Protein AF-A0A846NML2-F1 (afdb_monomer_lite)

Secondary structure (DSSP, 8-state):
---SS--HHHHHHHHHTT--EEEEE--TTSHHHHHHHHHHHTTS-GGG-EEEEEE--SSS-HHHHHHHHHTTT-EEEEEES-HHHHHHHHTTT--

pLDDT: mean 92.35, std 12.6, range [38.53, 98.38]

Radius of gyration: 12.84 Å; chains: 1; bounding box: 29×30×30 Å

Structure (mmCIF, N/CA/C/O backbone):
data_AF-A0A846NML2-F1
#
_entry.id   AF-A0A846NML2-F1
#
loop_
_atom_site.group_PDB
_atom_site.id
_atom_site.type_symbol
_atom_site.label_atom_id
_atom_site.label_alt_id
_atom_site.label_comp_id
_atom_site.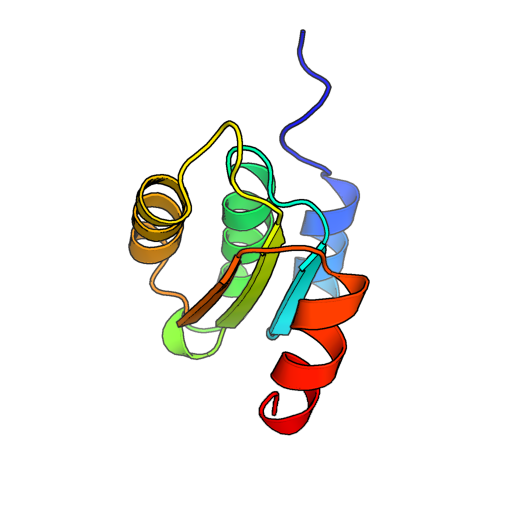label_asym_id
_atom_site.label_entity_id
_atom_site.label_seq_id
_atom_site.pdbx_PDB_ins_code
_atom_site.Cartn_x
_atom_site.Cartn_y
_atom_site.Cartn_z
_atom_site.occupancy
_atom_site.B_iso_or_equiv
_atom_site.auth_seq_id
_atom_site.auth_comp_id
_atom_site.auth_asym_id
_atom_site.auth_atom_id
_atom_site.pdbx_PDB_model_num
ATOM 1 N N . MET A 1 1 ? -9.196 14.962 -15.872 1.00 38.53 1 MET A N 1
ATOM 2 C CA . MET A 1 1 ? -9.940 13.741 -16.257 1.00 38.53 1 MET A CA 1
ATOM 3 C C . MET A 1 1 ? -10.096 12.884 -15.009 1.00 38.53 1 MET A C 1
ATOM 5 O O . MET A 1 1 ? -9.067 12.565 -14.431 1.00 38.53 1 MET A O 1
ATOM 9 N N . PRO A 1 2 ? -11.316 12.570 -14.541 1.00 40.56 2 PRO A N 1
ATOM 10 C CA . PRO A 1 2 ? -11.527 11.875 -13.276 1.00 40.56 2 PRO A CA 1
ATOM 11 C C . PRO A 1 2 ? -11.822 10.397 -13.552 1.00 40.56 2 PRO A C 1
ATOM 13 O O . PRO A 1 2 ? -12.980 10.008 -13.607 1.00 40.56 2 PRO A O 1
ATOM 16 N N . TRP A 1 3 ? -10.799 9.590 -13.829 1.00 44.56 3 TRP A N 1
ATOM 17 C CA . TRP A 1 3 ? -11.000 8.150 -14.081 1.00 44.56 3 TRP A CA 1
ATOM 18 C C . TRP A 1 3 ? -9.976 7.231 -13.408 1.00 44.56 3 TRP A C 1
ATOM 20 O O . TRP A 1 3 ? -10.074 6.019 -13.542 1.00 44.56 3 TRP A O 1
ATOM 30 N N . TYR A 1 4 ? -9.045 7.778 -12.630 1.00 50.00 4 TYR A N 1
ATOM 31 C CA . TYR A 1 4 ? -8.081 7.005 -11.852 1.00 50.00 4 TYR A CA 1
ATOM 32 C C . TYR A 1 4 ? -7.990 7.642 -10.470 1.00 50.00 4 TYR A C 1
ATOM 34 O O . TYR A 1 4 ? -7.541 8.777 -10.362 1.00 50.00 4 TYR A O 1
ATOM 42 N N . GLY A 1 5 ? -8.483 6.972 -9.427 1.00 50.19 5 GLY A N 1
ATOM 43 C CA . GLY A 1 5 ? -8.237 7.442 -8.058 1.00 50.19 5 GLY A CA 1
ATOM 44 C C . GLY A 1 5 ? -9.126 6.843 -6.974 1.00 50.19 5 GLY A C 1
ATOM 45 O O . GLY A 1 5 ? -8.685 6.714 -5.843 1.00 50.19 5 GLY A O 1
ATOM 46 N N . SER A 1 6 ? -10.354 6.426 -7.292 1.00 58.22 6 SER A N 1
ATOM 47 C CA . SER A 1 6 ? -11.229 5.768 -6.316 1.00 58.22 6 SER A CA 1
ATOM 48 C C . SER A 1 6 ? -12.119 4.753 -7.012 1.00 58.22 6 SER A C 1
ATOM 50 O O . SER A 1 6 ? -13.094 5.096 -7.682 1.00 58.22 6 SER A O 1
ATOM 52 N N . HIS A 1 7 ? -11.764 3.482 -6.865 1.00 72.56 7 HIS A N 1
ATOM 53 C CA . HIS A 1 7 ? -12.649 2.388 -7.227 1.00 72.56 7 HIS A CA 1
ATOM 54 C C . HIS A 1 7 ? -13.612 2.187 -6.058 1.00 72.56 7 HIS A C 1
ATOM 56 O O . HIS A 1 7 ? -13.326 1.412 -5.146 1.00 72.56 7 HIS A O 1
ATOM 62 N N . SER A 1 8 ? -14.745 2.898 -6.063 1.00 82.38 8 SER A N 1
ATOM 63 C CA . SER A 1 8 ? -15.741 2.824 -4.980 1.00 82.38 8 SER A CA 1
ATOM 64 C C . SER A 1 8 ? -16.108 1.378 -4.642 1.00 82.38 8 SER A C 1
ATOM 66 O O . SER A 1 8 ? -16.110 1.006 -3.473 1.00 82.38 8 SER A O 1
ATOM 68 N N . TYR A 1 9 ? -16.263 0.540 -5.671 1.00 89.88 9 TYR A N 1
ATOM 69 C CA . TYR A 1 9 ? -16.489 -0.895 -5.531 1.00 89.88 9 TYR A CA 1
ATOM 70 C C . TYR A 1 9 ? -15.386 -1.617 -4.739 1.00 89.88 9 TYR A C 1
ATOM 72 O O . TYR A 1 9 ? -15.682 -2.446 -3.884 1.00 89.88 9 TYR A O 1
ATOM 80 N N . LEU A 1 10 ? -14.108 -1.318 -4.997 1.00 91.12 10 LEU A N 1
ATOM 81 C CA . LEU A 1 10 ? -12.987 -1.970 -4.315 1.00 91.12 10 LEU A CA 1
ATOM 82 C C . LEU A 1 10 ? -12.936 -1.573 -2.837 1.00 91.12 10 LEU A C 1
ATOM 84 O O . LEU A 1 10 ? -12.752 -2.426 -1.971 1.00 91.12 10 LEU A O 1
ATOM 88 N N . ASN A 1 11 ? -13.170 -0.295 -2.544 1.00 94.50 11 ASN A N 1
ATOM 89 C CA . ASN A 1 11 ? -13.226 0.211 -1.176 1.00 94.50 11 ASN A CA 1
ATOM 90 C C . ASN A 1 11 ? -14.427 -0.350 -0.404 1.00 94.50 11 ASN A C 1
ATOM 92 O O . ASN A 1 11 ? -14.293 -0.721 0.761 1.00 94.50 11 ASN A O 1
ATOM 96 N N . GLU A 1 12 ? -15.596 -0.434 -1.043 1.00 94.75 12 GLU A N 1
ATOM 97 C CA . GLU A 1 12 ? -16.778 -1.109 -0.496 1.00 94.75 12 GLU A CA 1
ATOM 98 C C . GLU A 1 12 ? -16.477 -2.577 -0.207 1.00 94.75 12 GLU A C 1
ATOM 100 O O . GLU A 1 12 ? -16.684 -3.030 0.914 1.00 94.75 12 GLU A O 1
ATOM 105 N N . TYR A 1 13 ? -15.872 -3.295 -1.154 1.00 95.62 13 TYR A N 1
ATOM 106 C CA . TYR A 1 13 ? -15.489 -4.690 -0.969 1.00 95.62 13 TYR A CA 1
ATOM 107 C C . TYR A 1 13 ? -14.525 -4.880 0.211 1.00 95.62 13 TYR A C 1
ATOM 109 O O . TYR A 1 13 ? -14.737 -5.757 1.051 1.00 95.62 13 TYR A O 1
ATOM 117 N N . ILE A 1 14 ? -13.481 -4.048 0.304 1.00 96.75 14 ILE A N 1
ATOM 118 C CA . ILE A 1 14 ? -12.515 -4.059 1.412 1.00 96.75 14 ILE A CA 1
ATOM 119 C C . ILE A 1 14 ? -13.223 -3.848 2.750 1.00 96.75 14 ILE A C 1
ATOM 121 O O . ILE A 1 14 ? -12.964 -4.581 3.710 1.00 96.75 14 ILE A O 1
ATOM 125 N N . ARG A 1 15 ? -14.135 -2.873 2.810 1.00 95.44 15 ARG A N 1
ATOM 126 C CA . ARG A 1 15 ? -14.892 -2.550 4.019 1.00 95.44 15 ARG A CA 1
ATOM 127 C C . ARG A 1 15 ? -15.833 -3.693 4.401 1.00 95.44 15 ARG A C 1
ATOM 129 O O . ARG A 1 15 ? -15.771 -4.189 5.523 1.00 95.44 15 ARG A O 1
ATOM 136 N N . ASP A 1 16 ? -16.652 -4.164 3.474 1.00 96.50 16 ASP A N 1
ATOM 137 C CA . ASP A 1 16 ? -17.694 -5.158 3.738 1.00 96.50 16 ASP A CA 1
ATOM 138 C C . ASP A 1 16 ? -17.105 -6.521 4.109 1.00 96.50 16 ASP A C 1
ATOM 140 O O . ASP A 1 16 ? -17.640 -7.243 4.955 1.00 96.50 16 ASP A O 1
ATOM 144 N N . ARG A 1 17 ? -15.958 -6.870 3.516 1.00 97.06 17 ARG A N 1
ATOM 145 C CA . ARG A 1 17 ? -15.230 -8.110 3.815 1.00 97.06 17 ARG A CA 1
ATOM 146 C C . ARG A 1 17 ? -14.228 -7.973 4.955 1.00 97.06 17 ARG A C 1
ATOM 148 O O . ARG A 1 17 ? -13.626 -8.976 5.334 1.00 97.06 17 ARG A O 1
ATOM 155 N N . ARG A 1 18 ? -14.075 -6.775 5.533 1.00 96.56 18 ARG A N 1
ATOM 156 C CA . ARG A 1 18 ? -13.118 -6.477 6.613 1.00 96.56 18 ARG A CA 1
ATOM 157 C C . ARG A 1 18 ? -11.693 -6.901 6.246 1.00 96.56 18 ARG A C 1
ATOM 159 O O . ARG A 1 18 ? -10.986 -7.499 7.060 1.00 96.56 18 ARG A O 1
ATOM 166 N N . CYS A 1 19 ? -11.288 -6.629 5.006 1.00 97.12 19 CYS A N 1
ATOM 167 C CA . CYS A 1 19 ? -9.948 -6.944 4.524 1.00 97.12 19 CYS A CA 1
ATOM 168 C C . CYS A 1 19 ? -8.899 -6.196 5.358 1.00 97.12 19 CYS A C 1
ATOM 170 O O . CYS A 1 19 ? -9.070 -5.021 5.673 1.00 97.12 19 CYS A O 1
ATOM 172 N N . ARG A 1 20 ? -7.809 -6.886 5.712 1.00 96.81 20 ARG A N 1
ATOM 173 C CA . ARG A 1 20 ? -6.708 -6.320 6.516 1.00 96.81 20 ARG A CA 1
ATOM 174 C C . ARG A 1 20 ? -5.359 -6.378 5.821 1.00 96.81 20 ARG A C 1
ATOM 176 O O . ARG A 1 20 ? -4.506 -5.559 6.112 1.00 96.81 20 ARG A O 1
ATOM 183 N N . LYS A 1 21 ? -5.167 -7.335 4.917 1.00 97.38 21 LYS A N 1
ATOM 184 C CA . LYS A 1 21 ? -3.969 -7.459 4.088 1.00 97.38 21 LYS A CA 1
ATOM 185 C C . LYS A 1 21 ? -4.372 -7.136 2.654 1.00 97.38 21 LYS A C 1
ATOM 187 O O . LYS A 1 21 ? -5.262 -7.796 2.120 1.00 97.38 21 LYS A O 1
ATOM 192 N N . ILE A 1 22 ? -3.764 -6.116 2.065 1.00 97.12 22 ILE A N 1
ATOM 193 C CA . ILE A 1 22 ? -4.058 -5.642 0.712 1.00 97.12 22 ILE A CA 1
ATOM 194 C C . ILE A 1 22 ? -2.776 -5.749 -0.104 1.00 97.12 22 ILE A C 1
ATOM 196 O O . ILE A 1 22 ? -1.719 -5.308 0.339 1.00 97.12 22 ILE A O 1
ATOM 200 N N . MET A 1 23 ? -2.874 -6.343 -1.289 1.00 97.19 23 MET A N 1
ATOM 201 C CA . MET A 1 23 ? -1.794 -6.389 -2.267 1.00 97.19 23 MET A CA 1
ATOM 202 C C . ME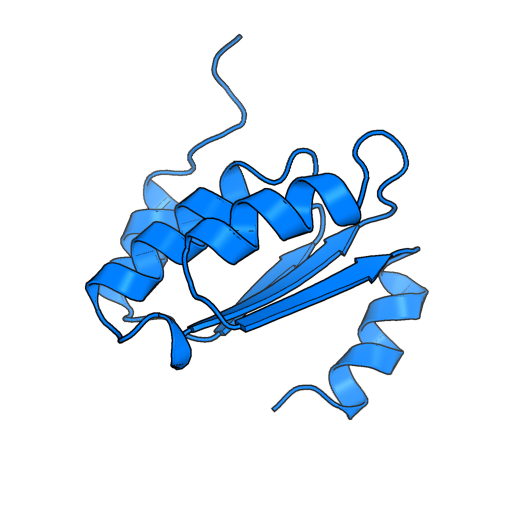T A 1 23 ? -2.247 -5.661 -3.529 1.00 97.19 23 MET A C 1
ATOM 204 O O . MET A 1 23 ? -3.329 -5.945 -4.039 1.00 97.19 23 MET A O 1
ATOM 208 N N . GLU A 1 24 ? -1.412 -4.758 -4.032 1.00 96.75 24 GLU A N 1
ATOM 209 C CA . GLU A 1 24 ? -1.640 -4.014 -5.271 1.00 96.75 24 GLU A CA 1
ATOM 210 C C . GLU A 1 24 ? -0.451 -4.204 -6.218 1.00 96.75 24 GLU A C 1
ATOM 212 O O . GLU A 1 24 ? 0.705 -4.063 -5.817 1.00 96.75 24 GLU A O 1
ATOM 217 N N . ILE A 1 25 ? -0.747 -4.527 -7.478 1.00 96.50 25 ILE A N 1
ATOM 218 C CA . ILE A 1 25 ? 0.222 -4.553 -8.578 1.00 96.50 25 ILE A CA 1
ATOM 219 C C . ILE A 1 25 ? -0.114 -3.371 -9.488 1.00 96.50 25 ILE A C 1
ATOM 221 O O . ILE A 1 25 ? -1.202 -3.337 -10.060 1.00 96.50 25 ILE A O 1
ATOM 225 N N . GLY A 1 26 ? 0.819 -2.427 -9.617 1.00 95.88 26 GLY A N 1
ATOM 226 C CA . GLY A 1 26 ? 0.602 -1.133 -10.265 1.00 95.88 26 GLY A CA 1
ATOM 227 C C . GLY A 1 26 ? 0.036 -0.104 -9.285 1.00 95.88 26 GLY A C 1
ATOM 228 O O . GLY A 1 26 ? -1.165 0.133 -9.256 1.00 95.88 26 GLY A O 1
ATOM 229 N N . VAL A 1 27 ? 0.918 0.504 -8.491 1.00 96.00 27 VAL A N 1
ATOM 230 C CA . VAL A 1 27 ? 0.595 1.482 -7.435 1.00 96.00 27 VAL A CA 1
ATOM 231 C C . VAL A 1 27 ? 0.432 2.899 -7.997 1.00 96.00 27 VAL A C 1
ATOM 233 O O . VAL A 1 27 ? -0.310 3.707 -7.435 1.00 96.00 27 VAL A O 1
ATOM 236 N N . TYR A 1 28 ? 1.107 3.208 -9.111 1.00 95.38 28 TYR A N 1
ATOM 237 C CA . TYR A 1 28 ? 1.069 4.519 -9.76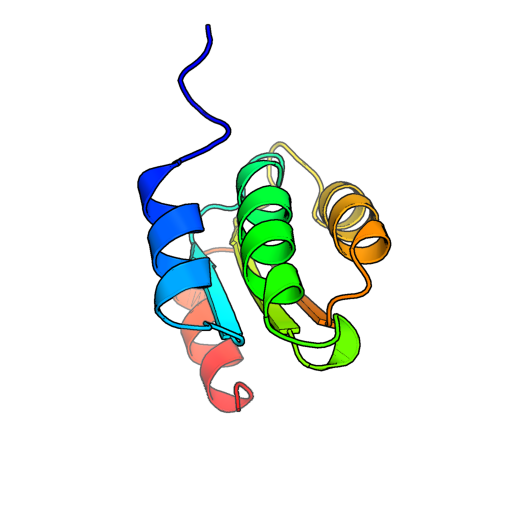4 1.00 95.38 28 TYR A CA 1
ATOM 238 C C . TYR A 1 28 ? 1.426 5.667 -8.796 1.00 95.38 28 TYR A C 1
ATOM 240 O O . TYR A 1 28 ? 2.522 5.672 -8.245 1.00 95.38 28 TYR A O 1
ATOM 248 N N . ASP A 1 29 ? 0.538 6.640 -8.574 1.00 95.56 29 ASP A N 1
ATOM 249 C CA . ASP A 1 29 ? 0.743 7.784 -7.676 1.00 95.56 29 ASP A CA 1
ATOM 250 C C . ASP A 1 29 ? 0.370 7.499 -6.209 1.00 95.56 29 ASP A C 1
ATOM 252 O O . ASP A 1 29 ? 0.540 8.364 -5.341 1.00 95.56 29 ASP A O 1
ATOM 256 N N . GLY A 1 30 ? -0.127 6.294 -5.914 1.00 95.88 30 GLY A N 1
ATOM 257 C CA . GLY A 1 30 ? -0.495 5.846 -4.575 1.00 95.88 30 GLY A CA 1
ATOM 258 C C . GLY A 1 30 ? -1.843 6.349 -4.050 1.00 95.88 30 GLY A C 1
ATOM 259 O O . GLY A 1 30 ? -2.159 6.063 -2.898 1.00 95.88 30 GLY A O 1
ATOM 260 N N . GLU A 1 31 ? -2.656 7.066 -4.833 1.00 95.88 31 GLU A N 1
ATOM 261 C CA . GLU A 1 31 ? -3.981 7.514 -4.361 1.00 95.88 31 GLU A CA 1
ATOM 262 C C . GLU A 1 31 ? -4.929 6.328 -4.118 1.00 95.88 31 GLU A C 1
ATOM 264 O O . GLU A 1 31 ? -5.617 6.270 -3.097 1.00 95.88 31 GLU A O 1
ATOM 269 N N . ASN A 1 32 ? -4.906 5.325 -5.003 1.00 94.94 32 ASN A N 1
ATOM 270 C CA . ASN A 1 32 ? -5.705 4.109 -4.831 1.00 94.94 32 ASN A CA 1
ATOM 271 C C . ASN A 1 32 ? -5.242 3.302 -3.605 1.00 94.94 32 ASN A C 1
ATOM 273 O O . ASN A 1 32 ? -6.073 2.875 -2.805 1.00 94.94 32 ASN A O 1
ATOM 277 N N . ALA A 1 33 ? -3.926 3.174 -3.405 1.00 96.88 33 ALA A N 1
ATOM 278 C CA . ALA A 1 33 ? -3.332 2.535 -2.233 1.00 96.88 33 ALA A CA 1
ATOM 279 C C . ALA A 1 33 ? -3.828 3.158 -0.919 1.00 96.88 33 ALA A C 1
ATOM 281 O O . ALA A 1 33 ? -4.291 2.449 -0.023 1.00 96.88 33 ALA A O 1
ATOM 282 N N . VAL A 1 34 ? -3.787 4.492 -0.824 1.00 97.75 34 VAL A N 1
ATOM 283 C CA . VAL A 1 34 ? -4.292 5.234 0.341 1.00 97.75 34 VAL A CA 1
ATOM 284 C C . VAL A 1 34 ? -5.783 4.982 0.527 1.00 97.75 34 VAL A C 1
ATOM 286 O O . VAL A 1 34 ? -6.199 4.620 1.623 1.00 97.75 34 VAL A O 1
ATOM 289 N N . SER A 1 35 ? -6.577 5.093 -0.539 1.00 96.94 35 SER A N 1
ATOM 290 C CA . SER A 1 35 ? -8.030 4.920 -0.471 1.00 96.94 35 SER A CA 1
ATOM 291 C C . SER A 1 35 ? -8.445 3.516 -0.004 1.00 96.94 35 SER A C 1
ATOM 293 O O . SER A 1 35 ? -9.336 3.368 0.838 1.00 96.94 35 SER A O 1
ATOM 295 N N . MET A 1 36 ? -7.753 2.477 -0.481 1.00 97.25 36 MET A N 1
ATOM 296 C CA . MET A 1 36 ? -7.967 1.094 -0.051 1.00 97.25 36 MET A CA 1
ATOM 297 C C . MET A 1 36 ? -7.607 0.886 1.423 1.00 97.25 36 MET A C 1
ATOM 299 O O . MET A 1 36 ? -8.351 0.236 2.163 1.00 97.25 36 MET A O 1
ATOM 303 N N . VAL A 1 37 ? -6.482 1.449 1.872 1.00 98.06 37 VAL A N 1
ATOM 304 C CA . VAL A 1 37 ? -6.079 1.391 3.281 1.00 98.06 37 VAL A CA 1
ATOM 305 C C . VAL A 1 37 ? -7.085 2.132 4.160 1.00 98.06 37 VAL A C 1
ATOM 307 O O . VAL A 1 37 ? -7.519 1.587 5.173 1.00 98.06 37 VAL A O 1
ATOM 310 N N . GLU A 1 38 ? -7.519 3.327 3.761 1.00 97.56 38 GLU A N 1
ATOM 311 C CA . GLU A 1 38 ? -8.543 4.102 4.467 1.00 97.56 38 GLU A CA 1
ATOM 312 C C . GLU A 1 38 ? -9.863 3.333 4.600 1.00 97.56 38 GLU A C 1
ATOM 314 O O . GLU A 1 38 ? -10.520 3.407 5.638 1.00 97.56 38 GLU A O 1
ATOM 319 N N . ALA A 1 39 ? -10.248 2.551 3.589 1.00 97.06 39 ALA A N 1
ATOM 320 C CA . ALA A 1 39 ? -11.411 1.675 3.675 1.00 97.06 39 ALA A CA 1
ATOM 321 C C . ALA A 1 39 ? -11.207 0.522 4.676 1.00 97.06 39 ALA A C 1
ATOM 323 O O . ALA A 1 39 ? -12.123 0.198 5.436 1.00 97.06 39 ALA A O 1
ATOM 324 N N . ALA A 1 40 ? -10.015 -0.079 4.718 1.00 97.88 40 ALA A N 1
ATOM 325 C CA . ALA A 1 40 ? -9.695 -1.177 5.631 1.00 97.88 40 ALA A CA 1
ATOM 326 C C . ALA A 1 40 ?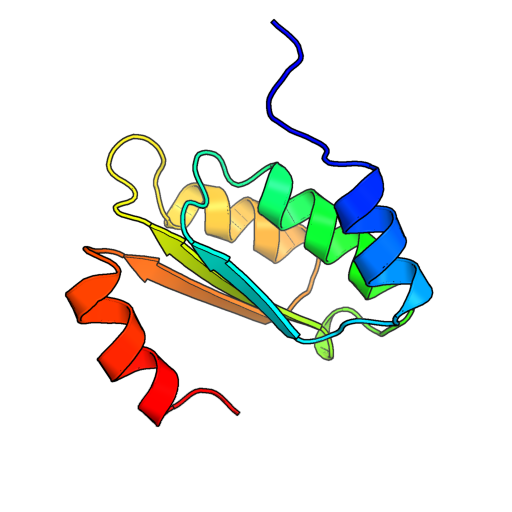 -9.667 -0.735 7.104 1.00 97.88 40 ALA A C 1
ATOM 328 O O . ALA A 1 40 ? -10.243 -1.407 7.967 1.00 97.88 40 ALA A O 1
ATOM 329 N N . ILE A 1 41 ? -9.053 0.417 7.402 1.00 97.88 41 ILE A N 1
ATOM 330 C CA . ILE A 1 41 ? -8.907 0.917 8.782 1.00 97.88 41 ILE A CA 1
ATOM 331 C C . ILE A 1 41 ? -10.235 1.354 9.418 1.00 97.88 41 ILE A C 1
ATOM 333 O O . ILE A 1 41 ? -10.304 1.550 10.628 1.00 97.88 41 ILE A O 1
ATOM 337 N N . GLN A 1 42 ? -11.320 1.462 8.644 1.00 96.62 42 GLN A N 1
ATOM 338 C CA . GLN A 1 42 ? -12.660 1.678 9.205 1.00 96.62 42 GLN A CA 1
ATOM 339 C C . GLN A 1 42 ? -13.145 0.486 10.045 1.00 96.62 42 GLN A C 1
ATOM 341 O O . GLN A 1 42 ? -13.999 0.659 10.909 1.00 96.62 42 GLN A O 1
ATOM 346 N N . ASN A 1 43 ? -12.595 -0.713 9.819 1.00 94.69 43 ASN A N 1
ATOM 347 C CA . ASN A 1 43 ? -12.997 -1.943 10.510 1.00 94.69 43 ASN A CA 1
ATOM 348 C C . ASN A 1 43 ? -11.909 -2.552 11.404 1.00 94.69 43 ASN A C 1
ATOM 350 O O . ASN A 1 43 ? -12.157 -3.563 12.067 1.00 94.69 43 ASN A O 1
ATOM 354 N N . ALA A 1 44 ? -10.697 -1.999 11.394 1.00 96.31 44 ALA A N 1
ATOM 355 C CA . ALA A 1 44 ? -9.561 -2.520 12.143 1.00 96.31 44 ALA A CA 1
ATOM 356 C C . ALA A 1 44 ? -8.622 -1.379 12.561 1.00 96.31 44 ALA A C 1
ATOM 358 O O . ALA A 1 44 ? -8.502 -0.395 11.832 1.00 96.31 44 ALA A O 1
ATOM 359 N N . PRO A 1 45 ? -7.910 -1.496 13.695 1.00 97.75 45 PRO A N 1
ATOM 360 C CA . PRO A 1 45 ? -6.869 -0.538 14.046 1.00 97.75 45 PRO A CA 1
ATOM 361 C C . PRO A 1 45 ? -5.846 -0.410 12.905 1.00 97.75 45 PRO A C 1
ATOM 363 O O . PRO A 1 45 ? -5.436 -1.442 12.369 1.00 97.75 45 PRO A O 1
ATOM 366 N N . PRO A 1 46 ? -5.351 0.798 12.570 1.00 97.75 46 PRO A N 1
ATOM 367 C CA . PRO A 1 46 ? -4.397 0.973 11.474 1.00 97.75 46 PRO A CA 1
ATOM 368 C C . PRO A 1 46 ? -3.188 0.038 11.547 1.00 97.75 46 PRO A C 1
ATOM 370 O O . PRO A 1 46 ? -2.803 -0.572 10.559 1.00 97.75 46 PRO A O 1
ATOM 373 N N . LYS A 1 47 ? -2.662 -0.192 12.755 1.00 97.25 47 LYS A N 1
ATOM 374 C CA . LYS A 1 47 ? -1.514 -1.079 13.000 1.00 97.25 47 LYS A CA 1
ATOM 375 C C . LYS A 1 47 ? -1.762 -2.561 12.670 1.00 97.25 47 LYS A C 1
ATOM 377 O O . LYS A 1 47 ? -0.790 -3.313 12.633 1.00 97.25 47 LYS A O 1
ATOM 382 N N . GLU A 1 48 ? -3.016 -2.978 12.490 1.00 97.38 48 GLU A N 1
ATOM 383 C CA . GLU A 1 48 ? -3.418 -4.328 12.060 1.00 97.38 48 GLU A CA 1
ATOM 384 C C . GLU A 1 48 ? -3.677 -4.425 10.548 1.00 97.38 48 GLU A C 1
ATOM 386 O O . GLU A 1 48 ? -3.924 -5.523 10.049 1.00 97.38 48 GLU A O 1
ATOM 391 N N . VAL A 1 49 ? -3.640 -3.301 9.825 1.00 98.12 49 VAL A N 1
ATOM 392 C CA . VAL A 1 49 ? -3.769 -3.258 8.366 1.00 98.12 49 VAL A CA 1
ATOM 393 C C . VAL A 1 49 ? -2.380 -3.268 7.733 1.00 98.12 49 VAL A C 1
ATOM 395 O O . VAL A 1 49 ? -1.483 -2.534 8.151 1.00 98.12 49 VAL A O 1
ATOM 398 N N . GLU A 1 50 ? -2.212 -4.117 6.724 1.00 98.12 50 GLU A N 1
ATOM 399 C CA . GLU A 1 50 ? -0.977 -4.333 5.981 1.00 98.12 50 GLU A CA 1
ATOM 400 C C . GLU A 1 50 ? -1.207 -4.096 4.487 1.00 98.12 50 GLU A C 1
ATOM 402 O O . GLU A 1 50 ? -2.091 -4.705 3.881 1.00 98.12 50 GLU A O 1
ATOM 407 N N . TYR A 1 51 ? -0.390 -3.234 3.889 1.00 98.25 51 TYR A N 1
ATOM 408 C CA . TYR A 1 51 ? -0.416 -2.933 2.462 1.00 98.25 51 TYR A CA 1
ATOM 409 C C . TYR A 1 51 ? 0.893 -3.344 1.771 1.00 98.25 51 TYR A C 1
ATOM 411 O O . TYR A 1 51 ? 1.990 -3.025 2.230 1.00 98.25 51 TYR A O 1
ATOM 419 N N . TYR A 1 52 ? 0.777 -4.034 0.641 1.00 98.00 52 TYR A N 1
ATOM 420 C CA . TYR A 1 52 ? 1.895 -4.538 -0.149 1.00 98.00 52 TYR A CA 1
ATOM 421 C C . TYR A 1 52 ? 1.776 -4.031 -1.587 1.00 98.00 52 TYR A C 1
ATOM 423 O O . TYR A 1 52 ? 0.953 -4.529 -2.352 1.00 98.00 52 TYR A O 1
ATOM 431 N N . GLY A 1 53 ? 2.582 -3.033 -1.945 1.00 97.75 53 GLY A N 1
ATOM 432 C CA . GLY A 1 53 ? 2.544 -2.411 -3.269 1.00 97.75 53 GLY A CA 1
ATOM 433 C C . GLY A 1 53 ? 3.707 -2.859 -4.143 1.00 97.75 53 GLY A C 1
ATOM 434 O O . GLY A 1 53 ? 4.854 -2.773 -3.711 1.00 97.75 53 GLY A O 1
ATOM 435 N N . PHE A 1 54 ? 3.424 -3.295 -5.366 1.00 97.88 54 PHE A N 1
ATOM 436 C CA . PHE A 1 54 ? 4.419 -3.664 -6.374 1.00 97.88 54 PHE A CA 1
ATOM 437 C C . PHE A 1 54 ? 4.329 -2.702 -7.556 1.00 97.88 54 PHE A C 1
ATOM 439 O O . PHE A 1 54 ? 3.267 -2.576 -8.165 1.00 97.88 54 PHE A O 1
ATOM 446 N N . ASP A 1 55 ? 5.429 -2.036 -7.897 1.00 97.81 55 ASP A N 1
ATOM 447 C CA . ASP A 1 55 ? 5.500 -1.127 -9.045 1.00 97.81 55 ASP A CA 1
ATOM 448 C C . ASP A 1 55 ? 6.956 -0.962 -9.508 1.00 97.81 55 ASP A C 1
ATOM 450 O O . ASP A 1 55 ? 7.899 -1.234 -8.766 1.00 97.81 55 ASP A O 1
ATOM 454 N N . PHE A 1 56 ? 7.151 -0.469 -10.727 1.00 97.00 56 PHE A N 1
ATOM 455 C CA . PHE A 1 56 ? 8.451 0.013 -11.180 1.00 97.00 56 PHE A CA 1
ATOM 456 C C . PHE A 1 56 ? 8.854 1.336 -10.518 1.00 97.00 56 PHE A C 1
ATOM 458 O O . PHE A 1 56 ? 10.041 1.637 -10.497 1.00 97.00 56 PHE A O 1
ATOM 465 N N . PHE A 1 57 ? 7.895 2.136 -10.028 1.00 95.12 57 PHE A N 1
ATOM 466 C CA . PHE A 1 57 ? 8.127 3.471 -9.448 1.00 95.12 57 PHE A CA 1
ATOM 467 C C . PHE A 1 57 ? 8.937 4.407 -10.368 1.00 95.12 57 PHE A C 1
ATOM 469 O O . PHE A 1 57 ? 9.679 5.282 -9.926 1.00 95.12 57 PHE A O 1
ATOM 476 N N . SER A 1 58 ? 8.774 4.247 -11.685 1.00 91.75 58 SER A N 1
ATOM 477 C CA . SER A 1 58 ? 9.552 4.972 -12.698 1.00 91.75 58 SER A CA 1
ATOM 478 C C . SER A 1 58 ? 9.131 6.435 -12.879 1.00 91.75 58 SER A C 1
ATOM 480 O O . SER A 1 58 ? 9.909 7.235 -13.394 1.00 91.75 58 SER A O 1
ATOM 482 N N . TYR A 1 59 ? 7.899 6.780 -12.491 1.00 91.31 59 TYR A N 1
ATOM 483 C CA . TYR A 1 59 ? 7.325 8.129 -12.619 1.00 91.31 59 TYR A CA 1
ATOM 484 C C . TYR A 1 59 ? 6.976 8.772 -11.273 1.00 91.31 59 TYR A C 1
ATOM 486 O O . TYR A 1 59 ? 7.013 9.994 -11.155 1.00 91.31 59 TYR A O 1
ATOM 494 N N . TYR A 1 60 ? 6.658 7.955 -10.269 1.00 93.38 60 TYR A N 1
ATOM 495 C CA . TYR A 1 60 ? 6.352 8.375 -8.904 1.00 93.38 60 TYR A CA 1
ATOM 496 C C . TYR A 1 60 ? 7.259 7.611 -7.959 1.00 93.38 60 TYR A C 1
ATOM 498 O O . TYR A 1 60 ? 7.358 6.389 -8.065 1.00 93.38 60 TYR A O 1
ATOM 506 N N . SER A 1 61 ? 7.921 8.313 -7.040 1.00 94.75 61 SER A N 1
ATOM 507 C CA . SER A 1 61 ? 8.880 7.650 -6.164 1.00 94.75 61 SER A CA 1
ATOM 508 C C . SER A 1 61 ? 8.177 6.820 -5.089 1.00 94.75 61 SER A C 1
ATOM 510 O O . SER A 1 61 ? 7.192 7.245 -4.475 1.00 94.75 61 SER A O 1
ATOM 512 N N . SER A 1 62 ? 8.749 5.655 -4.785 1.00 95.94 62 SER A N 1
ATOM 513 C CA . SER A 1 62 ? 8.325 4.815 -3.661 1.00 95.94 62 SER A CA 1
ATOM 514 C C . SER A 1 62 ? 8.347 5.584 -2.328 1.00 95.94 62 SER A C 1
ATOM 516 O O . SER A 1 62 ? 7.485 5.380 -1.476 1.00 95.94 62 SER A O 1
ATOM 518 N N . SER A 1 63 ? 9.266 6.542 -2.166 1.00 96.75 63 SER A N 1
ATOM 519 C CA . SER A 1 63 ? 9.354 7.426 -0.993 1.00 96.75 63 SER A CA 1
ATOM 520 C C . SER A 1 63 ? 8.154 8.373 -0.853 1.00 96.75 63 SER A C 1
ATOM 522 O O . SER A 1 63 ? 7.599 8.515 0.238 1.00 96.75 63 SER A O 1
ATOM 524 N N . GLU A 1 64 ? 7.710 9.012 -1.940 1.00 96.44 64 GLU A N 1
ATOM 525 C CA . GLU A 1 64 ? 6.539 9.902 -1.915 1.00 96.44 64 GLU A CA 1
ATOM 526 C C . GLU A 1 64 ? 5.262 9.143 -1.566 1.00 96.44 64 GLU A C 1
ATOM 528 O O . GLU A 1 64 ? 4.472 9.605 -0.742 1.00 96.44 64 GLU A O 1
ATOM 533 N N . ILE A 1 65 ? 5.090 7.957 -2.146 1.00 97.31 65 ILE A N 1
ATOM 534 C CA . ILE A 1 65 ? 3.951 7.078 -1.872 1.00 97.31 65 ILE A CA 1
ATOM 535 C C . ILE A 1 65 ? 4.022 6.551 -0.437 1.00 97.31 65 ILE A C 1
ATOM 537 O O . ILE A 1 65 ? 3.020 6.573 0.278 1.00 97.31 65 ILE A O 1
ATOM 541 N N . GLY A 1 66 ? 5.216 6.170 0.027 1.00 98.25 66 GLY A N 1
ATOM 542 C CA . GLY A 1 66 ? 5.468 5.782 1.412 1.00 98.25 66 GLY A CA 1
ATOM 543 C C . GLY A 1 66 ? 5.004 6.852 2.401 1.00 98.25 66 GLY A C 1
ATOM 544 O O . GLY A 1 66 ? 4.245 6.544 3.312 1.00 98.25 66 GLY A O 1
ATOM 545 N N . ARG A 1 67 ? 5.327 8.131 2.165 1.00 98.38 67 ARG A N 1
ATOM 546 C CA . ARG A 1 67 ? 4.853 9.249 3.008 1.00 98.38 67 ARG A CA 1
ATOM 547 C C . ARG A 1 67 ? 3.334 9.408 3.017 1.00 98.38 67 ARG A C 1
ATOM 549 O O . ARG A 1 67 ? 2.782 9.893 4.004 1.00 98.38 67 ARG A O 1
ATOM 556 N N . LYS A 1 68 ? 2.639 9.063 1.927 1.00 97.88 68 LYS A N 1
ATOM 557 C CA . LYS A 1 68 ? 1.167 9.060 1.907 1.00 97.88 68 LYS A CA 1
ATOM 558 C C . LYS A 1 68 ? 0.625 7.926 2.778 1.00 97.88 68 LYS A C 1
ATOM 560 O O . LYS A 1 68 ? -0.236 8.169 3.618 1.00 97.88 68 LYS A O 1
ATOM 565 N N . LEU A 1 69 ? 1.182 6.723 2.637 1.00 98.25 69 LEU A N 1
ATOM 566 C CA . LEU A 1 69 ? 0.797 5.549 3.423 1.00 98.25 69 LEU A CA 1
ATOM 567 C C . LEU A 1 69 ? 1.118 5.711 4.915 1.00 98.25 69 LEU A C 1
ATOM 569 O O . LEU A 1 69 ? 0.294 5.348 5.750 1.00 98.25 69 LEU A O 1
ATOM 573 N N . GLU A 1 70 ? 2.242 6.332 5.277 1.00 98.25 70 GLU A N 1
ATOM 574 C CA . GLU A 1 70 ? 2.608 6.634 6.671 1.00 98.25 70 GLU A CA 1
ATOM 575 C C . GLU A 1 70 ? 1.519 7.427 7.405 1.00 98.25 70 GLU A C 1
ATOM 577 O O . GLU A 1 70 ? 1.226 7.143 8.568 1.00 98.25 70 GLU A O 1
ATOM 582 N N . LYS A 1 71 ? 0.857 8.373 6.722 1.00 98.06 71 LYS A N 1
ATOM 583 C CA . LYS A 1 71 ? -0.227 9.186 7.305 1.00 98.06 71 LYS A CA 1
ATOM 584 C C . LYS A 1 71 ? -1.448 8.361 7.710 1.00 98.06 71 LYS A C 1
ATOM 586 O O . LYS A 1 71 ? -2.196 8.789 8.583 1.00 98.06 71 LYS A O 1
ATOM 591 N N . THR A 1 72 ? -1.643 7.188 7.108 1.00 97.50 72 THR A N 1
ATOM 592 C CA . THR A 1 72 ? -2.752 6.280 7.450 1.00 97.50 72 THR A CA 1
ATOM 593 C C . THR A 1 72 ? -2.492 5.497 8.739 1.00 97.50 72 THR A C 1
ATOM 595 O O . THR A 1 72 ? -3.424 4.972 9.343 1.00 97.50 72 THR A O 1
ATOM 598 N N . GLY A 1 73 ? -1.228 5.390 9.169 1.00 97.81 73 GLY A N 1
ATOM 599 C CA . GLY A 1 73 ? -0.820 4.576 10.314 1.00 97.81 73 GLY A CA 1
ATOM 600 C C . GLY A 1 73 ? -0.839 3.062 10.068 1.00 97.81 73 GLY A C 1
ATOM 601 O O . GLY A 1 73 ? -0.683 2.302 11.030 1.00 97.81 73 GLY A O 1
ATOM 602 N N . CYS A 1 74 ? -1.041 2.615 8.822 1.00 98.00 74 CYS A N 1
ATOM 603 C CA . CYS A 1 74 ? -0.939 1.204 8.461 1.00 98.00 74 CYS A CA 1
ATOM 604 C C . CYS A 1 74 ? 0.511 0.710 8.413 1.00 98.00 74 CYS A C 1
ATOM 606 O O . CYS A 1 74 ? 1.468 1.488 8.377 1.00 98.00 74 CYS A O 1
ATOM 608 N N . ARG A 1 75 ? 0.682 -0.613 8.404 1.00 98.12 75 ARG A N 1
ATOM 609 C CA . ARG A 1 75 ? 1.952 -1.238 8.029 1.00 98.12 75 ARG A CA 1
ATOM 610 C C . ARG A 1 75 ? 1.993 -1.353 6.514 1.00 98.12 75 ARG A C 1
ATOM 612 O O . ARG A 1 75 ? 1.008 -1.756 5.906 1.00 98.12 75 ARG A O 1
ATOM 619 N N . PHE A 1 76 ? 3.136 -1.077 5.902 1.00 97.88 76 PHE A N 1
ATOM 620 C CA . PHE A 1 76 ? 3.267 -1.257 4.464 1.00 97.88 76 PHE A CA 1
ATOM 621 C C . PHE A 1 76 ? 4.659 -1.715 4.047 1.00 97.88 76 PHE A C 1
ATOM 623 O O . PHE A 1 76 ? 5.641 -1.521 4.767 1.00 97.88 76 PHE A 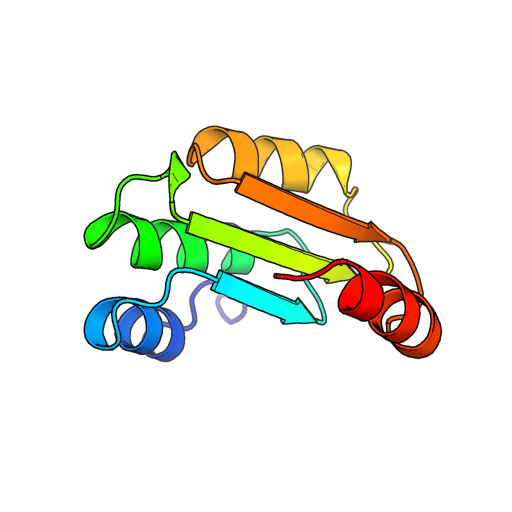O 1
ATOM 630 N N . ARG A 1 77 ? 4.734 -2.327 2.864 1.00 97.50 77 ARG A N 1
ATOM 631 C CA . ARG A 1 77 ? 5.975 -2.570 2.123 1.00 97.50 77 ARG A CA 1
ATOM 632 C C . ARG A 1 77 ? 5.746 -2.239 0.653 1.00 97.50 77 ARG A C 1
ATOM 634 O O . ARG A 1 77 ? 4.739 -2.648 0.078 1.00 97.50 77 ARG A O 1
ATOM 641 N N . LEU A 1 78 ? 6.683 -1.504 0.066 1.00 97.75 78 LEU A N 1
ATOM 642 C CA . LEU A 1 78 ? 6.707 -1.196 -1.360 1.00 97.75 78 LEU A CA 1
ATOM 643 C C . LEU A 1 78 ? 7.866 -1.961 -1.995 1.00 97.75 78 LEU A C 1
ATOM 645 O O . LEU A 1 78 ? 8.993 -1.896 -1.503 1.00 97.75 78 LEU A O 1
ATOM 649 N N . PHE A 1 79 ? 7.572 -2.702 -3.054 1.00 96.94 79 PHE A N 1
ATOM 650 C CA . PHE A 1 79 ? 8.523 -3.520 -3.788 1.00 96.94 79 PHE A CA 1
ATOM 651 C C . PHE A 1 79 ? 8.762 -2.884 -5.150 1.00 96.94 79 PHE A C 1
ATOM 653 O O . PHE A 1 79 ? 7.886 -2.898 -6.015 1.00 96.94 79 PHE A O 1
ATOM 660 N N . GLU A 1 80 ? 9.946 -2.305 -5.308 1.00 96.81 80 GLU A N 1
ATOM 661 C CA . GLU A 1 80 ? 10.360 -1.626 -6.529 1.00 96.81 80 GLU A CA 1
ATOM 662 C C . 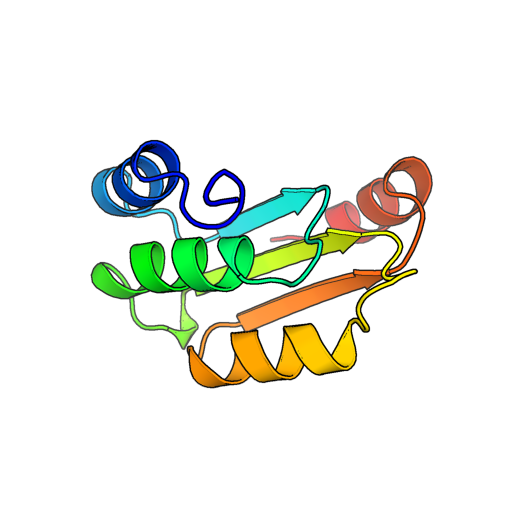GLU A 1 80 ? 10.975 -2.612 -7.523 1.00 96.81 80 GLU A C 1
ATOM 664 O O . GLU A 1 80 ? 11.923 -3.328 -7.198 1.00 96.81 80 GLU A O 1
ATOM 669 N N . GLY A 1 81 ? 10.421 -2.651 -8.734 1.00 96.44 81 GLY A N 1
ATOM 670 C CA . GLY A 1 81 ? 10.929 -3.446 -9.846 1.00 96.44 81 GLY A CA 1
ATOM 671 C C . GLY A 1 81 ? 9.842 -4.213 -10.591 1.00 96.44 81 GLY A C 1
ATOM 672 O O . GLY A 1 81 ? 8.648 -4.102 -10.317 1.00 96.44 81 GLY A O 1
ATOM 673 N N . ASN A 1 82 ? 10.276 -5.030 -11.548 1.00 96.31 82 ASN A N 1
ATOM 674 C CA . ASN A 1 82 ? 9.386 -5.886 -12.320 1.00 96.31 82 ASN A CA 1
ATOM 675 C C . ASN A 1 82 ? 8.680 -6.890 -11.401 1.00 96.31 82 ASN A C 1
ATOM 677 O O . ASN A 1 82 ? 9.336 -7.694 -10.742 1.00 96.31 82 ASN A O 1
ATOM 681 N N . THR A 1 83 ? 7.345 -6.880 -11.380 1.00 95.44 83 THR A N 1
ATOM 682 C CA . THR A 1 83 ? 6.547 -7.780 -10.534 1.00 95.44 83 THR A CA 1
ATOM 683 C C . THR A 1 83 ? 6.828 -9.259 -10.804 1.00 95.44 83 THR A C 1
ATOM 685 O O . THR A 1 83 ? 6.743 -10.060 -9.877 1.00 95.44 83 THR A O 1
ATOM 688 N N . LEU A 1 84 ? 7.219 -9.630 -12.032 1.00 95.88 84 LEU A N 1
ATOM 689 C CA . LEU A 1 84 ? 7.621 -11.008 -12.351 1.00 95.88 84 LEU A CA 1
ATOM 690 C C . LEU A 1 84 ? 8.851 -11.472 -11.557 1.00 95.88 84 LEU A C 1
ATOM 692 O O . LEU A 1 84 ? 8.995 -12.668 -11.325 1.00 95.88 84 LEU A O 1
ATOM 696 N N . ASP A 1 85 ? 9.686 -10.533 -11.109 1.00 96.62 85 ASP A N 1
ATOM 697 C CA . ASP A 1 85 ? 10.892 -10.793 -10.326 1.00 96.62 85 ASP A CA 1
ATOM 698 C C . ASP A 1 85 ? 10.660 -10.516 -8.829 1.00 96.62 85 ASP A C 1
ATOM 700 O O . ASP A 1 85 ? 11.063 -11.298 -7.968 1.00 96.62 85 ASP A O 1
ATOM 704 N N . THR A 1 86 ? 9.971 -9.419 -8.493 1.00 95.94 86 THR A N 1
ATOM 705 C CA . THR A 1 86 ? 9.803 -8.971 -7.101 1.00 95.94 86 THR A CA 1
ATOM 706 C C . THR A 1 86 ? 8.743 -9.757 -6.332 1.00 95.94 86 THR A C 1
ATOM 708 O O . THR A 1 86 ? 8.920 -10.006 -5.137 1.00 95.94 86 THR A O 1
ATOM 711 N N . LEU A 1 87 ? 7.659 -10.193 -6.984 1.00 95.12 87 LEU A N 1
ATOM 712 C CA . LEU A 1 87 ? 6.592 -10.943 -6.319 1.00 95.12 87 LEU A CA 1
ATOM 713 C C . LEU A 1 87 ? 7.058 -12.332 -5.842 1.00 95.12 87 LEU A C 1
ATOM 715 O O . LEU A 1 87 ? 6.821 -12.629 -4.669 1.00 95.12 87 LEU A O 1
ATOM 719 N N . PRO A 1 88 ? 7.754 -13.164 -6.651 1.00 96.06 88 PRO A N 1
ATOM 720 C CA . PRO A 1 88 ? 8.265 -14.462 -6.196 1.00 96.06 88 PRO A CA 1
ATOM 721 C C . PRO A 1 88 ? 9.192 -14.387 -4.978 1.00 96.06 88 PRO A C 1
ATOM 723 O O . PRO A 1 88 ? 9.179 -15.287 -4.139 1.00 96.06 88 PRO A O 1
ATOM 726 N N . GLU A 1 89 ? 9.983 -13.321 -4.851 1.00 92.75 89 GLU A N 1
ATOM 727 C CA . GLU A 1 89 ? 10.842 -13.117 -3.682 1.00 92.75 89 GLU A CA 1
ATOM 728 C C . GLU A 1 89 ? 10.049 -12.618 -2.473 1.00 92.75 89 GLU A C 1
ATOM 730 O O . GLU A 1 89 ? 10.221 -13.127 -1.363 1.00 92.75 89 GLU A O 1
ATOM 735 N N . ALA A 1 90 ? 9.124 -11.677 -2.680 1.00 92.12 90 ALA A N 1
ATOM 736 C CA . ALA A 1 90 ? 8.297 -11.134 -1.612 1.00 92.12 90 ALA A CA 1
ATOM 737 C C . ALA A 1 90 ? 7.447 -12.219 -0.935 1.00 92.12 90 ALA A C 1
ATOM 739 O O . ALA A 1 90 ? 7.449 -12.302 0.297 1.00 92.12 90 ALA A O 1
ATOM 740 N N . VAL A 1 91 ? 6.780 -13.089 -1.711 1.00 91.62 91 VAL A N 1
ATOM 741 C CA . VAL A 1 91 ? 5.866 -14.125 -1.182 1.00 91.62 91 VAL A CA 1
ATOM 742 C C . VAL A 1 91 ? 6.540 -15.117 -0.238 1.00 91.62 91 VAL A C 1
ATOM 744 O O . VAL A 1 91 ? 5.865 -15.682 0.614 1.00 91.62 91 VAL A O 1
ATOM 747 N N . LYS A 1 92 ? 7.867 -15.283 -0.309 1.00 91.38 92 LYS A N 1
ATOM 748 C CA . LYS A 1 92 ? 8.626 -16.113 0.646 1.00 91.38 92 LYS A CA 1
ATOM 749 C C . LYS A 1 92 ? 8.586 -15.560 2.075 1.00 91.38 92 LYS A C 1
ATOM 751 O O . LYS A 1 92 ? 8.882 -16.281 3.021 1.00 91.38 92 LYS A O 1
ATOM 756 N N . THR A 1 93 ? 8.268 -14.275 2.223 1.00 85.56 93 THR A N 1
ATOM 757 C CA . THR A 1 93 ? 8.297 -13.530 3.492 1.00 85.56 93 THR A CA 1
ATOM 758 C C . THR A 1 93 ? 6.958 -12.889 3.854 1.00 85.56 93 THR A C 1
ATOM 760 O O . THR A 1 93 ? 6.859 -12.243 4.902 1.00 85.56 93 THR A O 1
ATOM 763 N N . LEU A 1 94 ? 5.947 -13.022 2.988 1.00 84.19 94 LEU A N 1
ATOM 764 C CA . LEU A 1 94 ? 4.598 -12.541 3.263 1.00 84.19 94 LEU A CA 1
ATOM 765 C C . LEU A 1 94 ? 3.885 -13.499 4.241 1.00 84.19 94 LEU A C 1
ATOM 767 O O . LEU A 1 94 ? 4.077 -14.711 4.144 1.00 84.19 94 LEU A O 1
ATOM 771 N N . PRO A 1 95 ? 3.108 -12.961 5.198 1.00 76.44 95 PRO A N 1
ATOM 772 C CA . PRO A 1 95 ? 2.465 -13.726 6.268 1.00 76.44 95 PRO A CA 1
ATOM 773 C C . PRO A 1 95 ? 1.215 -14.490 5.837 1.00 76.44 95 PRO A C 1
ATOM 775 O O . PRO A 1 95 ? 0.438 -13.951 5.015 1.00 76.44 95 PRO A O 1
#

Foldseek 3Di:
DPDPADPVVLLCVCQVVLPQEEEEECCDQVNHVLSNLVSNCVNPPQQSHEYEYEDQCPPHHPVNNVVSSVVSSHHYDYFHDDCVPRVVVVVVPDD

Sequence (95 aa):
MPWYGSHSYLNEYIRDRRCRKIMEIGVYDGENAVSMVEAAIQNAPPKEVEYYGFDFFSYYSSSEIGRKLEKTGCRFRLFEGNTLDTLPEAVKTLP